Protein AF-A0A913XMJ5-F1 (afdb_monomer)

Structure (mmCIF, N/CA/C/O backbone):
data_AF-A0A913XMJ5-F1
#
_entry.id   AF-A0A913XMJ5-F1
#
loop_
_atom_site.group_PDB
_atom_site.id
_atom_site.type_symbol
_atom_site.label_atom_id
_atom_site.label_alt_id
_atom_site.label_comp_id
_atom_site.label_asym_id
_atom_site.label_entity_id
_atom_site.label_seq_id
_atom_site.pdbx_PDB_ins_code
_atom_site.Cartn_x
_atom_site.Cartn_y
_atom_site.Cartn_z
_atom_site.occupancy
_atom_site.B_iso_or_equiv
_atom_site.auth_seq_id
_atom_site.auth_comp_id
_atom_site.auth_asym_id
_atom_site.auth_atom_id
_atom_site.pdbx_PDB_model_num
ATOM 1 N N . MET A 1 1 ? 31.091 9.159 -65.734 1.00 47.16 1 MET A N 1
ATOM 2 C CA . MET A 1 1 ? 29.835 9.244 -64.963 1.00 47.16 1 MET A CA 1
ATOM 3 C C . MET A 1 1 ? 30.206 9.828 -63.617 1.00 47.16 1 MET A C 1
ATOM 5 O O . MET A 1 1 ? 31.016 9.229 -62.928 1.00 47.16 1 MET A O 1
ATOM 9 N N . THR A 1 2 ? 29.765 11.046 -63.320 1.00 61.16 2 THR A N 1
ATOM 10 C CA . THR A 1 2 ? 30.024 11.698 -62.032 1.00 61.16 2 THR A CA 1
ATOM 11 C C . THR A 1 2 ? 29.344 10.897 -60.927 1.00 61.16 2 THR A C 1
ATOM 13 O O . THR A 1 2 ? 28.163 10.569 -61.035 1.00 61.16 2 THR A O 1
ATOM 16 N N . GLU A 1 3 ? 30.101 10.531 -59.896 1.00 76.00 3 GLU A N 1
ATOM 17 C CA . GLU A 1 3 ? 29.573 9.824 -58.731 1.00 76.00 3 GLU A CA 1
ATOM 18 C C . GLU A 1 3 ? 28.481 10.679 -58.073 1.00 76.00 3 GLU A C 1
ATOM 20 O O . GLU A 1 3 ? 28.683 11.868 -57.807 1.00 76.00 3 GLU A O 1
ATOM 25 N N . ARG A 1 4 ? 27.299 10.098 -57.844 1.00 76.31 4 ARG A N 1
ATOM 26 C CA . ARG A 1 4 ? 26.232 10.793 -57.119 1.00 76.31 4 ARG A CA 1
ATOM 27 C C . ARG A 1 4 ? 26.639 10.915 -55.658 1.00 76.31 4 ARG A C 1
ATOM 29 O O . ARG A 1 4 ? 27.096 9.947 -55.055 1.00 76.31 4 ARG A O 1
ATOM 36 N N . LYS A 1 5 ? 26.434 12.097 -55.075 1.00 82.56 5 LYS A N 1
ATOM 37 C CA . LYS A 1 5 ? 26.647 12.283 -53.638 1.00 82.56 5 LYS A CA 1
ATOM 38 C C . LYS A 1 5 ? 25.681 11.372 -52.865 1.00 82.56 5 LYS A C 1
ATOM 40 O O . LYS A 1 5 ? 24.498 11.326 -53.221 1.00 82.56 5 LYS A O 1
ATOM 45 N N . PRO A 1 6 ? 26.146 10.662 -51.824 1.00 85.25 6 PRO A N 1
ATOM 46 C CA . PRO A 1 6 ? 25.273 9.832 -51.008 1.00 85.25 6 PRO A CA 1
ATOM 47 C C . PRO A 1 6 ? 24.235 10.703 -50.299 1.00 85.25 6 PRO A C 1
ATOM 49 O O . PRO A 1 6 ? 24.530 11.827 -49.885 1.00 85.25 6 PRO A O 1
ATOM 52 N N . TRP A 1 7 ? 23.020 10.176 -50.173 1.00 85.38 7 TRP A N 1
ATOM 53 C CA . TRP A 1 7 ? 21.938 10.827 -49.442 1.00 85.38 7 TRP A CA 1
ATOM 54 C C . TRP A 1 7 ? 22.339 11.100 -47.986 1.00 85.38 7 TRP A C 1
ATOM 56 O O . TRP A 1 7 ? 22.978 10.266 -47.337 1.00 85.38 7 TRP A O 1
ATOM 66 N N . ARG A 1 8 ? 21.944 12.262 -47.458 1.00 81.25 8 ARG A N 1
ATOM 67 C CA . ARG A 1 8 ? 22.182 12.673 -46.070 1.00 81.25 8 ARG A CA 1
ATOM 68 C C . ARG A 1 8 ? 20.877 13.043 -45.380 1.00 81.25 8 ARG A C 1
ATOM 70 O O . ARG A 1 8 ? 19.998 13.677 -45.954 1.00 81.25 8 ARG A O 1
ATOM 77 N N . LYS A 1 9 ? 20.787 12.717 -44.094 1.00 74.69 9 LYS A N 1
ATOM 78 C CA . LYS A 1 9 ? 19.625 13.017 -43.257 1.00 74.69 9 LYS A CA 1
ATOM 79 C C . LYS A 1 9 ? 19.649 14.472 -42.760 1.00 74.69 9 LYS A C 1
ATOM 81 O O . LYS A 1 9 ? 19.902 14.725 -41.586 1.00 74.69 9 LYS A O 1
ATOM 86 N N . VAL A 1 10 ? 19.426 15.427 -43.660 1.00 80.69 10 VAL A N 1
ATOM 87 C CA . VAL A 1 10 ? 19.364 16.868 -43.359 1.00 80.69 10 VAL A CA 1
ATOM 88 C C . VAL A 1 10 ? 18.047 17.415 -43.901 1.00 80.69 10 VAL A C 1
ATOM 90 O O . VAL A 1 10 ? 17.815 17.357 -45.101 1.00 80.69 10 VAL A O 1
ATOM 93 N N . LEU A 1 11 ? 17.181 17.927 -43.019 1.00 76.25 11 LEU A N 1
ATOM 94 C CA . LEU A 1 11 ? 15.816 18.348 -43.377 1.00 76.25 11 LEU A CA 1
ATOM 95 C C . LEU A 1 11 ? 15.781 19.579 -44.302 1.00 76.25 11 LEU A C 1
ATOM 97 O O . LEU A 1 11 ? 14.866 19.720 -45.102 1.00 76.25 11 LEU A O 1
ATOM 101 N N . TYR A 1 12 ? 16.768 20.469 -44.182 1.00 80.06 12 TYR A N 1
ATOM 102 C CA . TYR A 1 12 ? 16.771 21.777 -44.849 1.00 80.06 12 TYR A CA 1
ATOM 103 C C . TYR A 1 12 ? 17.656 21.840 -46.103 1.00 80.06 12 TYR A C 1
ATOM 105 O O . TYR A 1 12 ? 17.719 22.879 -46.755 1.00 80.06 12 TYR A O 1
ATOM 113 N N . GLU A 1 13 ? 18.377 20.764 -46.430 1.00 84.06 13 GLU A N 1
ATOM 114 C CA . GLU A 1 13 ? 19.262 20.720 -47.596 1.00 84.06 13 GLU A CA 1
ATOM 115 C C . GLU A 1 13 ? 18.541 20.035 -48.760 1.00 84.06 13 GLU A C 1
ATOM 117 O O . GLU A 1 13 ? 18.144 18.874 -48.653 1.00 84.06 13 GLU A O 1
ATOM 122 N N . VAL A 1 14 ? 18.392 20.745 -49.879 1.00 82.44 14 VAL A N 1
ATOM 123 C CA . VAL A 1 14 ? 17.835 20.177 -51.113 1.00 82.44 14 VAL A CA 1
ATOM 124 C C . VAL A 1 14 ? 18.845 19.199 -51.710 1.00 82.44 14 VAL A C 1
ATOM 126 O O . VAL A 1 14 ? 20.006 19.548 -51.930 1.00 82.44 14 VAL A O 1
ATOM 129 N N . GLN A 1 15 ? 18.405 17.972 -51.976 1.00 85.88 15 GLN A N 1
ATOM 130 C CA . GLN A 1 15 ? 19.237 16.882 -52.482 1.00 85.88 15 GLN A CA 1
ATOM 131 C C . GLN A 1 15 ? 18.604 16.268 -53.736 1.00 85.88 15 GLN A C 1
ATOM 133 O O . GLN A 1 15 ? 17.392 16.318 -53.907 1.00 85.88 15 GLN A O 1
ATOM 138 N N . ASP A 1 16 ? 19.424 15.671 -54.605 1.00 89.44 16 ASP A N 1
ATOM 139 C CA . ASP A 1 16 ? 19.000 15.044 -55.873 1.00 89.44 16 ASP A CA 1
ATOM 140 C C . ASP A 1 16 ? 18.382 13.646 -55.654 1.00 89.44 16 ASP A C 1
ATOM 142 O O . ASP A 1 16 ? 18.810 12.640 -56.222 1.00 89.44 16 ASP A O 1
ATOM 146 N N . TYR A 1 17 ? 17.416 13.570 -54.739 1.00 86.62 17 TYR A N 1
ATOM 147 C CA . TYR A 1 17 ? 16.656 12.373 -54.393 1.00 86.62 17 TYR A CA 1
ATOM 148 C C . TYR A 1 17 ? 15.169 12.748 -54.334 1.00 86.62 17 TYR A C 1
ATOM 150 O O . TYR A 1 17 ? 14.853 13.859 -53.914 1.00 86.62 17 TYR A O 1
ATOM 158 N N . PRO A 1 18 ? 14.250 11.861 -54.753 1.00 87.50 18 PRO A N 1
ATOM 159 C CA . PRO A 1 18 ? 12.822 12.151 -54.674 1.00 87.50 18 PRO A CA 1
ATOM 160 C C . PRO A 1 18 ? 12.371 12.301 -53.212 1.00 87.50 18 PRO A C 1
ATOM 162 O O . PRO A 1 18 ? 12.941 11.669 -52.324 1.00 87.50 18 PRO A O 1
ATOM 165 N N . ASP A 1 19 ? 11.320 13.085 -52.964 1.00 82.25 19 ASP A N 1
ATOM 166 C CA . ASP A 1 19 ? 10.832 13.400 -51.606 1.00 82.25 19 ASP A CA 1
ATOM 167 C C . ASP A 1 19 ? 10.458 12.163 -50.771 1.00 82.25 19 ASP A C 1
ATOM 169 O O . ASP A 1 19 ? 10.514 12.186 -49.544 1.00 82.25 19 ASP A O 1
ATOM 173 N N . ASN A 1 20 ? 10.090 11.061 -51.428 1.00 82.56 20 ASN A N 1
ATOM 174 C CA . ASN A 1 20 ? 9.756 9.784 -50.793 1.00 82.56 20 ASN A CA 1
ATOM 175 C C . ASN A 1 20 ? 10.947 8.816 -50.677 1.00 82.56 20 ASN A C 1
ATOM 177 O O . ASN A 1 20 ? 10.757 7.644 -50.343 1.00 82.56 20 ASN A O 1
ATOM 181 N N . TYR A 1 21 ? 12.165 9.264 -50.980 1.00 84.19 21 TYR A N 1
ATOM 182 C CA . TYR A 1 21 ? 13.356 8.437 -50.864 1.00 84.19 21 TYR A CA 1
ATOM 183 C C . TYR A 1 21 ? 13.682 8.141 -49.396 1.00 84.19 21 TYR A C 1
ATOM 185 O O . TYR A 1 21 ? 13.843 9.045 -48.576 1.00 84.19 21 TYR A O 1
ATOM 193 N N . VAL A 1 22 ? 13.844 6.855 -49.083 1.00 78.12 22 VAL A N 1
ATOM 194 C CA . VAL A 1 22 ? 14.299 6.366 -47.779 1.00 78.12 22 VAL A CA 1
ATOM 195 C C . VAL A 1 22 ? 15.603 5.608 -47.984 1.00 78.12 22 VAL A C 1
ATOM 197 O O . VAL A 1 22 ? 15.737 4.803 -48.906 1.00 78.12 22 VAL A O 1
ATOM 200 N N . ASP A 1 23 ? 16.581 5.876 -47.125 1.00 82.88 23 ASP A N 1
ATOM 201 C CA . ASP A 1 23 ? 17.880 5.222 -47.193 1.00 82.88 23 ASP A CA 1
ATOM 202 C C . ASP A 1 23 ? 17.783 3.722 -46.832 1.00 82.88 23 ASP A C 1
ATOM 204 O O . ASP A 1 23 ? 16.989 3.322 -45.986 1.00 82.88 23 ASP A O 1
ATOM 208 N N . HIS A 1 24 ? 18.601 2.869 -47.448 1.00 82.44 24 HIS A N 1
ATOM 209 C CA . HIS A 1 24 ? 18.566 1.414 -47.226 1.00 82.44 24 HIS A CA 1
ATOM 210 C C . HIS A 1 24 ? 19.015 0.998 -45.811 1.00 82.44 24 HIS A C 1
ATOM 212 O O . HIS A 1 24 ? 18.572 -0.036 -45.319 1.00 82.44 24 HIS A O 1
ATOM 218 N N . SER A 1 25 ? 19.813 1.823 -45.120 1.00 80.44 25 SER A N 1
ATOM 219 C CA . SER A 1 25 ? 20.181 1.620 -43.707 1.00 80.44 25 SER A CA 1
ATOM 220 C C . SER A 1 25 ? 19.094 2.091 -42.725 1.00 80.44 25 SER A C 1
ATOM 222 O O . SER A 1 25 ? 19.278 2.038 -41.509 1.00 80.44 25 SER A O 1
ATOM 224 N N . PHE A 1 26 ? 17.940 2.566 -43.212 1.00 82.00 26 PHE A N 1
ATOM 225 C CA . PHE A 1 26 ? 16.837 3.046 -42.376 1.00 82.00 26 PHE A CA 1
ATOM 226 C C . PHE A 1 26 ? 16.320 1.967 -41.421 1.00 82.00 26 PHE A C 1
ATOM 228 O O . PHE A 1 26 ? 16.222 2.207 -40.217 1.00 82.00 26 PHE A O 1
ATOM 235 N N . LEU A 1 27 ? 16.022 0.774 -41.947 1.00 83.19 27 LEU A N 1
ATOM 236 C CA . LEU A 1 27 ? 15.509 -0.337 -41.142 1.00 83.19 27 LEU A CA 1
ATOM 237 C C . LEU A 1 27 ? 16.562 -0.858 -40.157 1.00 83.19 27 LEU A C 1
ATOM 239 O O . LEU A 1 27 ? 16.212 -1.274 -39.057 1.00 83.19 27 LEU A O 1
ATOM 243 N N . GLU A 1 28 ? 17.846 -0.763 -40.510 1.00 80.81 28 GLU A N 1
ATOM 244 C CA . GLU A 1 28 ? 18.967 -1.138 -39.638 1.00 80.81 28 GLU A CA 1
ATOM 245 C C . GLU A 1 28 ? 19.084 -0.221 -38.410 1.00 80.81 28 GLU A C 1
ATOM 247 O O . GLU A 1 28 ? 19.598 -0.624 -37.366 1.00 80.81 28 GLU A O 1
ATOM 252 N N . LYS A 1 29 ? 18.579 1.015 -38.510 1.00 78.88 29 LYS A N 1
ATOM 253 C CA . LYS A 1 29 ? 18.554 1.986 -37.406 1.00 78.88 29 LYS A CA 1
ATOM 254 C C . LYS A 1 29 ? 17.357 1.800 -36.472 1.00 78.88 29 LYS A C 1
ATOM 256 O O . LYS A 1 29 ? 17.344 2.430 -35.414 1.00 78.88 29 LYS A O 1
ATOM 261 N N . LEU A 1 30 ? 16.376 0.960 -36.821 1.00 81.50 30 LEU A N 1
ATOM 262 C CA . LEU A 1 30 ? 15.236 0.677 -35.951 1.00 81.50 30 LEU A CA 1
ATOM 263 C C . LEU A 1 30 ? 15.681 -0.173 -34.761 1.00 81.50 30 LEU A C 1
ATOM 265 O O . LEU A 1 30 ? 16.133 -1.308 -34.910 1.00 81.50 30 LEU A O 1
ATOM 269 N N . LYS A 1 31 ? 15.517 0.362 -33.555 1.00 81.50 31 LYS A N 1
ATOM 270 C CA . LYS A 1 31 ? 15.862 -0.328 -32.310 1.00 81.50 31 LYS A CA 1
ATOM 271 C C . LYS A 1 31 ? 14.626 -0.463 -31.441 1.00 81.50 31 LYS A C 1
ATOM 273 O O . LYS A 1 31 ? 13.927 0.511 -31.191 1.00 81.50 31 LYS A O 1
ATOM 278 N N . LYS A 1 32 ? 14.362 -1.668 -30.940 1.00 78.69 32 LYS A N 1
ATOM 279 C CA . LYS A 1 32 ? 13.258 -1.901 -30.002 1.00 78.69 32 LYS A CA 1
ATOM 280 C C . LYS A 1 32 ? 13.734 -1.714 -28.567 1.00 78.69 32 LYS A C 1
ATOM 282 O O . LYS A 1 32 ? 14.823 -2.164 -28.222 1.00 78.69 32 LYS A O 1
ATOM 287 N N . ASN A 1 33 ? 12.900 -1.102 -27.732 1.00 75.75 33 ASN A N 1
ATOM 288 C CA . ASN A 1 33 ? 13.010 -1.148 -26.273 1.00 75.75 33 ASN A CA 1
ATOM 289 C C . ASN A 1 33 ? 14.316 -0.587 -25.667 1.00 75.75 33 ASN A C 1
ATOM 291 O O . ASN A 1 33 ? 14.651 -0.951 -24.540 1.00 75.75 33 ASN A O 1
ATOM 295 N N . LEU A 1 34 ? 15.006 0.336 -26.354 1.00 73.44 34 LEU A N 1
ATOM 296 C CA . LEU A 1 34 ? 16.279 0.959 -25.932 1.00 73.44 34 LEU A CA 1
ATOM 297 C C . LEU A 1 34 ? 16.282 1.482 -24.488 1.00 73.44 34 LEU A C 1
ATOM 299 O O . LEU A 1 34 ? 17.274 1.322 -23.783 1.00 73.44 34 LEU A O 1
ATOM 303 N N . TYR A 1 35 ? 15.182 2.104 -24.056 1.00 79.31 35 TYR A N 1
ATOM 304 C CA . TYR A 1 35 ? 15.065 2.767 -22.750 1.00 79.31 35 TYR A CA 1
ATOM 305 C C . TYR A 1 35 ? 14.033 2.096 -21.837 1.00 79.31 35 TYR A C 1
ATOM 307 O O . TYR A 1 35 ? 13.397 2.739 -20.998 1.00 79.31 35 TYR A O 1
ATOM 315 N N . THR A 1 36 ? 13.814 0.790 -22.008 1.00 75.81 36 THR A N 1
ATOM 316 C CA . THR A 1 36 ? 12.809 0.077 -21.216 1.00 75.81 36 THR A CA 1
ATOM 317 C C . THR A 1 36 ? 13.274 -0.082 -19.776 1.00 75.81 36 THR A C 1
ATOM 319 O O . THR A 1 36 ? 14.160 -0.874 -19.470 1.00 75.81 36 THR A O 1
ATOM 322 N N . ARG A 1 37 ? 12.650 0.676 -18.871 1.00 78.00 37 ARG A N 1
ATOM 323 C CA . ARG A 1 37 ? 12.826 0.501 -17.432 1.00 78.00 37 ARG A CA 1
ATOM 324 C C . ARG A 1 37 ? 12.094 -0.761 -16.977 1.00 78.00 37 ARG A C 1
ATOM 326 O O . ARG A 1 37 ? 10.867 -0.804 -17.026 1.00 78.00 37 ARG A O 1
ATOM 333 N N . THR A 1 38 ? 12.840 -1.752 -16.510 1.00 81.31 38 THR A N 1
ATOM 334 C CA . THR A 1 38 ? 12.297 -2.905 -15.786 1.00 81.31 38 THR A CA 1
ATOM 335 C C . THR A 1 38 ? 12.229 -2.580 -14.296 1.00 81.31 38 THR A C 1
ATOM 337 O O . THR A 1 38 ? 13.055 -1.821 -13.775 1.00 81.31 38 THR A O 1
ATOM 340 N N . TYR A 1 39 ? 11.217 -3.109 -13.610 1.00 84.50 39 TYR A N 1
ATOM 341 C CA . TYR A 1 39 ? 11.099 -2.961 -12.160 1.00 84.50 39 TYR A CA 1
ATOM 342 C C . TYR A 1 39 ? 11.115 -4.328 -11.500 1.00 84.50 39 TYR A C 1
ATOM 344 O O . TYR A 1 39 ? 10.363 -5.219 -11.888 1.00 84.50 39 TYR A O 1
ATOM 352 N N . ASP A 1 40 ? 11.929 -4.458 -10.458 1.00 88.75 40 ASP A N 1
ATOM 353 C CA . ASP A 1 40 ? 11.964 -5.663 -9.645 1.00 88.75 40 ASP A CA 1
ATOM 354 C C . ASP A 1 40 ? 10.674 -5.814 -8.842 1.00 88.75 40 ASP A C 1
ATOM 356 O O . ASP A 1 40 ? 10.186 -4.853 -8.237 1.00 88.75 40 ASP A O 1
ATOM 360 N N . PHE A 1 41 ? 10.172 -7.047 -8.759 1.00 88.31 41 PHE A N 1
ATOM 361 C CA . PHE A 1 41 ? 8.958 -7.378 -8.013 1.00 88.31 41 PHE A CA 1
ATOM 362 C C . PHE A 1 41 ? 8.965 -6.814 -6.590 1.00 88.31 41 PHE A C 1
ATOM 364 O O . PHE A 1 41 ? 7.997 -6.195 -6.164 1.00 88.31 41 PHE A O 1
ATOM 371 N N . ARG A 1 42 ? 10.079 -6.981 -5.865 1.00 87.50 42 ARG A N 1
ATOM 372 C CA . ARG A 1 42 ? 10.197 -6.529 -4.473 1.00 87.50 42 ARG A CA 1
ATOM 373 C C . ARG A 1 42 ? 10.006 -5.026 -4.341 1.00 87.50 42 ARG A C 1
ATOM 375 O O . ARG A 1 42 ? 9.293 -4.583 -3.450 1.00 87.50 42 ARG A O 1
ATOM 382 N N . ARG A 1 43 ? 10.592 -4.260 -5.262 1.00 88.31 43 ARG A N 1
ATOM 383 C CA . ARG A 1 43 ? 10.461 -2.807 -5.276 1.00 88.31 43 ARG A CA 1
ATOM 384 C C . ARG A 1 43 ? 9.013 -2.403 -5.496 1.00 88.31 43 ARG A C 1
ATOM 386 O O . ARG A 1 43 ? 8.474 -1.660 -4.693 1.00 88.31 43 ARG A O 1
ATOM 393 N N . VAL A 1 44 ? 8.364 -2.957 -6.516 1.00 90.50 44 VAL A N 1
ATOM 394 C CA . VAL A 1 44 ? 6.948 -2.673 -6.804 1.00 90.50 44 VAL A CA 1
ATOM 395 C C . VAL A 1 44 ? 6.046 -3.097 -5.640 1.00 90.50 44 VAL A C 1
ATOM 397 O O . VAL A 1 44 ? 5.108 -2.380 -5.302 1.00 90.50 44 VAL A O 1
ATOM 400 N N . ALA A 1 45 ? 6.349 -4.219 -4.983 1.00 89.94 45 ALA A N 1
ATOM 401 C CA . ALA A 1 45 ? 5.624 -4.672 -3.803 1.00 89.94 45 ALA A CA 1
ATOM 402 C C . ALA A 1 45 ? 5.768 -3.689 -2.627 1.00 89.94 45 ALA A C 1
ATOM 404 O O . ALA A 1 45 ? 4.762 -3.316 -2.028 1.00 89.94 45 ALA A O 1
ATOM 405 N N . TRP A 1 46 ? 6.975 -3.196 -2.334 1.00 89.69 46 TRP A N 1
ATOM 406 C CA . TRP A 1 46 ? 7.179 -2.177 -1.296 1.00 89.69 46 TRP A CA 1
ATOM 407 C C . TRP A 1 46 ? 6.448 -0.867 -1.602 1.00 89.69 46 TRP A C 1
ATOM 409 O O . TRP A 1 46 ? 5.811 -0.310 -0.711 1.00 89.69 46 TRP A O 1
ATOM 419 N N . GLU A 1 47 ? 6.453 -0.416 -2.856 1.00 88.81 47 GLU A N 1
ATOM 420 C CA . GLU A 1 47 ? 5.701 0.779 -3.268 1.00 88.81 47 GLU A CA 1
ATOM 421 C C . GLU A 1 47 ? 4.178 0.557 -3.152 1.00 88.81 47 GLU A C 1
ATOM 423 O O . GLU A 1 47 ? 3.437 1.437 -2.713 1.00 88.81 47 GLU A O 1
ATOM 428 N N . SER A 1 48 ? 3.685 -0.650 -3.456 1.00 92.00 48 SER A N 1
ATOM 429 C CA . SER A 1 48 ? 2.259 -0.989 -3.317 1.00 92.00 48 SER A CA 1
ATOM 430 C C . SER A 1 48 ? 1.767 -0.967 -1.862 1.00 92.00 48 SER A C 1
ATOM 432 O O . SER A 1 48 ? 0.591 -0.687 -1.609 1.00 92.00 48 SER A O 1
ATOM 434 N N . CYS A 1 49 ? 2.662 -1.173 -0.885 1.00 91.75 49 CYS A N 1
ATOM 435 C CA . CYS A 1 49 ? 2.334 -1.019 0.531 1.00 91.75 49 CYS A CA 1
ATOM 436 C C . CYS A 1 49 ? 1.869 0.407 0.856 1.00 91.75 49 CYS A C 1
ATOM 438 O O . CYS A 1 49 ? 0.949 0.569 1.653 1.00 91.75 49 CYS A O 1
ATOM 440 N N . MET A 1 50 ? 2.425 1.437 0.208 1.00 91.38 50 MET A N 1
ATOM 441 C CA . MET A 1 50 ? 1.996 2.824 0.426 1.00 91.38 50 MET A CA 1
ATOM 442 C C . MET A 1 50 ? 0.531 3.037 0.026 1.00 91.38 50 MET A C 1
ATOM 444 O O . MET A 1 50 ? -0.214 3.708 0.736 1.00 91.38 50 MET A O 1
ATOM 448 N N . VAL A 1 51 ? 0.086 2.410 -1.067 1.00 92.81 51 VAL A N 1
ATOM 449 C CA . VAL A 1 51 ? -1.325 2.436 -1.491 1.00 92.81 51 VAL A CA 1
ATOM 450 C C . VAL A 1 51 ? -2.204 1.721 -0.464 1.00 92.81 51 VAL A C 1
ATOM 452 O O . VAL A 1 51 ? -3.251 2.230 -0.063 1.00 92.81 51 VAL A O 1
ATOM 455 N N . SER A 1 52 ? -1.746 0.568 0.025 1.00 94.50 52 SER A N 1
ATOM 456 C CA . SER A 1 52 ? -2.442 -0.212 1.051 1.00 94.50 52 SER A CA 1
ATOM 457 C C . SER A 1 52 ? -2.621 0.555 2.370 1.00 94.50 52 SER A C 1
ATOM 459 O O . SER A 1 52 ? -3.659 0.434 3.024 1.00 94.50 52 SER A O 1
ATOM 461 N N . GLN A 1 53 ? -1.644 1.388 2.745 1.00 95.12 53 GLN A N 1
ATOM 462 C CA . GLN A 1 53 ? -1.736 2.271 3.913 1.00 95.12 53 GLN A CA 1
ATOM 463 C C . GLN A 1 53 ? -2.858 3.300 3.755 1.00 95.12 53 GLN A C 1
ATOM 465 O O . GLN A 1 53 ? -3.617 3.507 4.695 1.00 95.12 53 GLN A O 1
ATOM 470 N N . GLN A 1 54 ? -3.022 3.897 2.569 1.00 95.25 54 GLN A N 1
ATOM 471 C CA . GLN A 1 54 ? -4.107 4.856 2.322 1.00 95.25 54 GLN A CA 1
ATOM 472 C C . GLN A 1 54 ? -5.485 4.195 2.425 1.00 95.25 54 GLN A C 1
ATOM 474 O O . GLN A 1 54 ? -6.386 4.744 3.059 1.00 95.25 54 GLN A O 1
ATOM 479 N N . ILE A 1 55 ? -5.635 2.983 1.879 1.00 95.38 55 ILE A N 1
ATOM 480 C CA . ILE A 1 55 ? -6.863 2.186 2.028 1.00 95.38 55 ILE A CA 1
ATOM 481 C C . ILE A 1 55 ? -7.144 1.927 3.515 1.00 95.38 55 ILE A C 1
ATOM 483 O O . ILE A 1 55 ? -8.262 2.142 3.981 1.00 95.38 55 ILE A O 1
ATOM 487 N N . SER A 1 56 ? -6.118 1.540 4.280 1.00 96.50 56 SER A N 1
ATOM 488 C CA . SER A 1 56 ? -6.231 1.354 5.729 1.00 96.50 56 SER A CA 1
ATOM 489 C C . SER A 1 56 ? -6.650 2.632 6.458 1.00 96.50 56 SER A C 1
ATOM 491 O O . SER A 1 56 ? -7.521 2.562 7.317 1.00 96.50 56 SER A O 1
ATOM 493 N N . CYS A 1 57 ? -6.101 3.799 6.108 1.00 95.62 57 CYS A N 1
ATOM 494 C CA . CYS A 1 57 ? -6.481 5.080 6.711 1.00 95.62 57 CYS A CA 1
ATOM 495 C C . CYS A 1 57 ? -7.965 5.409 6.489 1.00 95.62 57 CYS A C 1
ATOM 497 O O . CYS A 1 57 ? -8.650 5.824 7.425 1.00 95.62 57 CYS A O 1
ATOM 499 N N . VAL A 1 58 ? -8.483 5.181 5.277 1.00 96.38 58 VAL A N 1
ATOM 500 C CA . VAL A 1 58 ? -9.905 5.397 4.963 1.00 96.38 58 VAL A CA 1
ATOM 501 C C . VAL A 1 58 ? -10.788 4.433 5.759 1.00 96.38 58 VAL A C 1
ATOM 503 O O . VAL A 1 58 ? -11.758 4.853 6.388 1.00 96.38 58 VAL A O 1
ATOM 506 N N . CYS A 1 59 ? -10.437 3.147 5.794 1.00 95.75 59 CYS A N 1
ATOM 507 C CA . CYS A 1 59 ? -11.185 2.152 6.561 1.00 95.75 59 CYS A CA 1
ATOM 508 C C . CYS A 1 59 ? -11.130 2.412 8.072 1.00 95.75 59 CYS A C 1
ATOM 510 O O . CYS A 1 59 ? -12.138 2.243 8.756 1.00 95.75 59 CYS A O 1
ATOM 512 N N . LEU A 1 60 ? -9.986 2.869 8.588 1.00 95.56 60 LEU A N 1
ATOM 513 C CA . LEU A 1 60 ? -9.818 3.259 9.984 1.00 95.56 60 LEU A CA 1
ATOM 514 C C . LEU A 1 60 ? -10.743 4.423 10.344 1.00 95.56 60 LEU A C 1
ATOM 516 O O . LEU A 1 60 ? -11.424 4.363 11.365 1.00 95.56 60 LEU A O 1
ATOM 520 N N . PHE A 1 61 ? -10.804 5.453 9.497 1.00 95.38 61 PHE A N 1
ATOM 521 C CA . PHE A 1 61 ? -11.709 6.585 9.686 1.00 95.38 61 PHE A CA 1
ATOM 522 C C . PHE A 1 61 ? -13.172 6.130 9.776 1.00 95.38 61 PHE A C 1
ATOM 524 O O . PHE A 1 61 ? -13.876 6.501 10.715 1.00 95.38 61 PHE A O 1
ATOM 531 N N . VAL A 1 62 ? -13.611 5.273 8.847 1.00 95.25 62 VAL A N 1
ATOM 532 C CA . VAL A 1 62 ? -14.978 4.729 8.844 1.00 95.25 62 VAL A CA 1
ATOM 533 C C . VAL A 1 62 ? -15.246 3.893 10.099 1.00 95.25 62 VAL A C 1
ATOM 535 O O . VAL A 1 62 ? -16.284 4.068 10.735 1.00 95.25 62 VAL A O 1
ATOM 538 N N . ALA A 1 63 ? -14.315 3.022 10.497 1.00 95.19 63 ALA A N 1
ATOM 539 C CA . ALA A 1 63 ? -14.465 2.206 11.699 1.00 95.19 63 ALA A CA 1
ATOM 540 C C . ALA A 1 63 ? -14.602 3.081 12.955 1.00 95.19 63 ALA A C 1
ATOM 542 O O . ALA A 1 63 ? -15.543 2.906 13.728 1.00 95.19 63 ALA A O 1
ATOM 543 N N . ILE A 1 64 ? -13.717 4.069 13.129 1.00 94.69 64 ILE A N 1
ATOM 544 C CA . ILE A 1 64 ? -13.770 5.018 14.252 1.00 94.69 64 ILE A CA 1
ATOM 545 C C . ILE A 1 64 ? -15.103 5.774 14.268 1.00 94.69 64 ILE A C 1
ATOM 547 O O . ILE A 1 64 ? -15.706 5.915 15.332 1.00 94.69 64 ILE A O 1
ATOM 551 N N . PHE A 1 65 ? -15.588 6.222 13.107 1.00 94.75 65 PHE A N 1
ATOM 552 C CA . PHE A 1 65 ? -16.880 6.896 12.997 1.00 94.75 65 PHE A CA 1
ATOM 553 C C . PHE A 1 65 ? -18.032 6.008 13.487 1.00 94.75 65 PHE A C 1
ATOM 555 O O . PHE A 1 65 ? -18.837 6.454 14.301 1.00 94.75 65 PHE A O 1
ATOM 562 N N . VAL A 1 66 ? -18.075 4.738 13.072 1.00 95.31 66 VAL A N 1
ATOM 563 C CA . VAL A 1 66 ? -19.098 3.777 13.522 1.00 95.31 66 VAL A CA 1
ATOM 564 C C . VAL A 1 66 ? -19.024 3.544 15.035 1.00 95.31 66 VAL A C 1
ATOM 566 O O . VAL A 1 66 ? -20.050 3.503 15.712 1.00 95.31 66 VAL A O 1
ATOM 569 N N . TYR A 1 67 ? -17.825 3.430 15.608 1.00 95.25 67 TYR A N 1
ATOM 570 C CA . TYR A 1 67 ? -17.668 3.300 17.061 1.00 95.25 67 TYR A CA 1
ATOM 571 C C . TYR A 1 67 ? -18.108 4.546 17.837 1.00 95.25 67 TYR A C 1
ATOM 573 O O . TYR A 1 67 ? -18.625 4.429 18.953 1.00 95.25 67 TYR A O 1
ATOM 581 N N . MET A 1 68 ? -17.905 5.730 17.263 1.00 94.69 68 MET A N 1
ATOM 582 C CA . MET A 1 68 ? -18.373 6.992 17.830 1.00 94.69 68 MET A CA 1
ATOM 583 C C . MET A 1 68 ? -19.903 7.116 17.743 1.00 94.69 68 MET A C 1
ATOM 585 O O . MET A 1 68 ? -20.538 7.588 18.690 1.00 94.69 68 MET A O 1
ATOM 589 N N . ASP A 1 69 ? -20.506 6.657 16.643 1.00 95.00 69 ASP A N 1
ATOM 590 C CA . ASP A 1 69 ? -21.961 6.615 16.470 1.00 95.00 69 ASP A CA 1
ATOM 591 C C . ASP A 1 69 ? -22.616 5.685 17.505 1.00 95.00 69 ASP A C 1
ATOM 593 O O . ASP A 1 69 ? -23.497 6.110 18.257 1.00 95.00 69 ASP A O 1
ATOM 597 N N . ASN A 1 70 ? -22.046 4.487 17.681 1.00 93.88 70 ASN A N 1
ATOM 598 C CA . ASN A 1 70 ? -22.445 3.495 18.688 1.00 93.88 70 ASN A CA 1
ATOM 599 C C . ASN A 1 70 ? -22.144 3.898 20.147 1.00 93.88 70 ASN A C 1
ATOM 601 O O . ASN A 1 70 ? -22.348 3.096 21.058 1.00 93.88 70 ASN A O 1
ATOM 605 N N . LYS A 1 71 ? -21.634 5.113 20.397 1.00 92.56 71 LYS A N 1
ATOM 606 C CA . LYS A 1 71 ? -21.281 5.645 21.731 1.00 92.56 71 LYS A CA 1
ATOM 607 C C . LYS A 1 71 ? -20.239 4.826 22.502 1.00 92.56 71 LYS A C 1
ATOM 609 O O . LYS A 1 71 ? -20.076 5.025 23.703 1.00 92.56 71 LYS A O 1
ATOM 614 N N . VAL A 1 72 ? -19.500 3.951 21.819 1.00 92.06 72 VAL A N 1
ATOM 615 C CA . VAL A 1 72 ? -18.395 3.179 22.409 1.00 92.06 72 VAL A CA 1
ATOM 616 C C . VAL A 1 72 ? -17.162 4.067 22.587 1.00 92.06 72 VAL A C 1
ATOM 618 O O . VAL A 1 72 ? -16.461 3.962 23.590 1.00 92.06 72 VAL A O 1
ATOM 621 N N . LEU A 1 73 ? -16.911 4.967 21.631 1.00 92.19 73 LEU A N 1
ATOM 622 C CA . LEU A 1 73 ? -15.806 5.926 21.679 1.00 92.19 73 LEU A CA 1
ATOM 623 C C . LEU A 1 73 ? -16.324 7.348 21.895 1.00 92.19 73 LEU A C 1
ATOM 625 O O . LEU A 1 73 ? -17.133 7.856 21.117 1.00 92.19 73 LEU A O 1
ATOM 629 N N . LEU A 1 74 ? -15.812 8.020 22.931 1.00 93.06 74 LEU A N 1
ATOM 630 C CA . LEU A 1 74 ? -16.085 9.439 23.151 1.00 93.06 74 LEU A CA 1
ATOM 631 C C . LEU A 1 74 ? -15.204 10.313 22.239 1.00 93.06 74 LEU A C 1
ATOM 633 O O . LEU A 1 74 ? -13.989 10.093 22.187 1.00 93.06 74 LEU A O 1
ATOM 637 N N . PRO A 1 75 ? -15.745 11.381 21.625 1.00 93.19 75 PRO A N 1
ATOM 638 C CA . PRO A 1 75 ? -14.965 12.291 20.780 1.00 93.19 75 PRO A CA 1
ATOM 639 C C . PRO A 1 75 ? -13.757 12.918 21.491 1.00 93.19 75 PRO A C 1
ATOM 641 O O . PRO A 1 75 ? -12.690 13.066 20.902 1.00 93.19 75 PRO A O 1
ATOM 644 N N . SER A 1 76 ? -13.893 13.236 22.782 1.00 92.81 76 SER A N 1
ATOM 645 C CA . SER A 1 76 ? -12.807 13.798 23.593 1.00 92.81 76 SER A CA 1
ATOM 646 C C . SER A 1 76 ? -11.628 12.836 23.747 1.00 92.81 76 SER A C 1
ATOM 648 O O . SER A 1 76 ? -10.477 13.265 23.722 1.00 92.81 76 SER A O 1
ATOM 650 N N . THR A 1 77 ? -11.892 11.531 23.859 1.00 92.25 77 THR A N 1
ATOM 651 C CA . THR A 1 77 ? -10.835 10.514 23.967 1.00 92.25 77 THR A CA 1
ATOM 652 C C . THR A 1 77 ? -10.033 10.399 22.672 1.00 92.25 77 THR A C 1
ATOM 654 O O . THR A 1 77 ? -8.806 10.341 22.721 1.00 92.25 77 THR A O 1
ATOM 657 N N . LEU A 1 78 ? -10.704 10.465 21.516 1.00 93.00 78 LEU A N 1
ATOM 658 C CA . LEU A 1 78 ? -10.062 10.437 20.200 1.00 93.00 78 LEU A CA 1
ATOM 659 C C . LEU A 1 78 ? -9.155 11.647 19.988 1.00 93.00 78 LEU A C 1
ATOM 661 O O . LEU A 1 78 ? -8.008 11.484 19.574 1.00 93.00 78 LEU A O 1
ATOM 665 N N . ILE A 1 79 ? -9.645 12.845 20.319 1.00 94.50 79 ILE A N 1
ATOM 666 C CA . ILE A 1 79 ? -8.857 14.076 20.209 1.00 94.50 79 ILE A CA 1
ATOM 667 C C . ILE A 1 79 ? -7.607 13.960 21.083 1.00 94.50 79 ILE A C 1
ATOM 669 O O . ILE A 1 79 ? -6.504 14.106 20.565 1.00 94.50 79 ILE A O 1
ATOM 673 N N . THR A 1 80 ? -7.751 13.587 22.357 1.00 94.81 80 THR A N 1
ATOM 674 C CA . THR A 1 80 ? -6.613 13.440 23.277 1.00 94.81 80 THR A CA 1
ATOM 675 C C . THR A 1 80 ? -5.581 12.430 22.771 1.00 94.81 80 THR A C 1
ATOM 677 O O . THR A 1 80 ? -4.393 12.750 22.725 1.00 94.81 80 THR A O 1
ATOM 680 N N . ILE A 1 81 ? -6.010 11.239 22.335 1.00 94.44 81 ILE A N 1
ATOM 681 C CA . ILE A 1 81 ? -5.100 10.216 21.793 1.00 94.44 81 ILE A CA 1
ATOM 682 C C . ILE A 1 81 ? -4.388 10.738 20.539 1.00 94.44 81 ILE A C 1
ATOM 684 O O . ILE A 1 81 ? -3.170 10.601 20.428 1.00 94.44 81 ILE A O 1
ATOM 688 N N . SER A 1 82 ? -5.117 11.376 19.618 1.00 93.31 82 SER A N 1
ATOM 689 C CA . SER A 1 82 ? -4.543 11.913 18.378 1.00 93.31 82 SER A CA 1
ATOM 690 C C . SER A 1 82 ? -3.535 13.037 18.635 1.00 93.31 82 SER A C 1
ATOM 692 O O . SER A 1 82 ? -2.471 13.062 18.015 1.00 93.31 82 SER A O 1
ATOM 694 N N . SER A 1 83 ? -3.812 13.930 19.592 1.00 95.62 83 SER A N 1
ATOM 695 C CA . SER A 1 83 ? -2.903 15.010 19.975 1.00 95.62 83 SER A CA 1
ATOM 696 C C . SER A 1 83 ? -1.631 14.464 20.619 1.00 95.62 83 SER A C 1
ATOM 698 O O . SER A 1 83 ? -0.538 14.855 20.216 1.00 95.62 83 SER A O 1
ATOM 700 N N . ILE A 1 84 ? -1.750 13.515 21.556 1.00 96.50 84 ILE A N 1
ATOM 701 C CA . ILE A 1 84 ? -0.590 12.867 22.188 1.00 96.50 84 ILE A CA 1
ATOM 702 C C . ILE A 1 84 ? 0.266 12.159 21.135 1.00 96.50 84 ILE A C 1
ATOM 704 O O . ILE A 1 84 ? 1.480 12.354 21.102 1.00 96.50 84 ILE A O 1
ATOM 708 N N . LEU A 1 85 ? -0.353 11.375 20.247 1.00 94.31 85 LEU A N 1
ATOM 709 C CA . LEU A 1 85 ? 0.364 10.651 19.199 1.00 94.31 85 LEU A CA 1
ATOM 710 C C . LEU A 1 85 ? 1.086 11.601 18.234 1.00 94.31 85 LEU A C 1
ATOM 712 O O . LEU A 1 85 ? 2.221 11.330 17.854 1.00 94.31 85 LEU A O 1
ATOM 716 N N . THR A 1 86 ? 0.463 12.728 17.882 1.00 94.50 86 T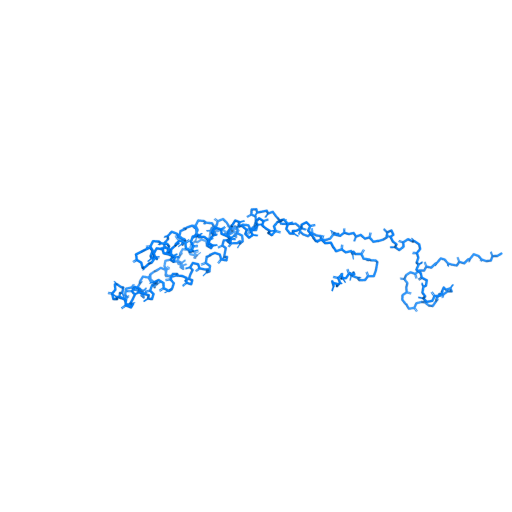HR A N 1
ATOM 717 C CA . THR A 1 86 ? 1.070 13.749 17.013 1.00 94.50 86 THR A CA 1
ATOM 718 C C . THR A 1 86 ? 2.295 14.383 17.672 1.00 94.50 86 THR A C 1
ATOM 720 O O . THR A 1 86 ? 3.335 14.514 17.030 1.00 94.50 86 THR A O 1
ATOM 723 N N . ILE A 1 87 ? 2.209 14.722 18.963 1.00 96.06 87 ILE A N 1
ATOM 724 C CA . ILE A 1 87 ? 3.335 15.293 19.717 1.00 96.06 87 ILE A CA 1
ATOM 725 C C . ILE A 1 87 ? 4.481 14.279 19.819 1.00 96.06 87 ILE A C 1
ATOM 727 O O . ILE A 1 87 ? 5.625 14.616 19.523 1.00 96.06 87 ILE A O 1
ATOM 731 N N . LEU A 1 88 ? 4.184 13.027 20.185 1.00 95.31 88 LEU A N 1
ATOM 732 C CA . LEU A 1 88 ? 5.189 11.961 20.259 1.00 95.31 88 LEU A CA 1
ATOM 733 C C . LEU A 1 88 ? 5.844 11.700 18.897 1.00 95.31 88 LEU A C 1
ATOM 735 O O . LEU A 1 88 ? 7.062 11.552 18.825 1.00 95.31 88 LEU A O 1
ATOM 739 N N . GLY A 1 89 ? 5.051 11.680 17.823 1.00 90.94 89 GLY A N 1
ATOM 740 C CA . GLY A 1 89 ? 5.541 11.518 16.457 1.00 90.94 8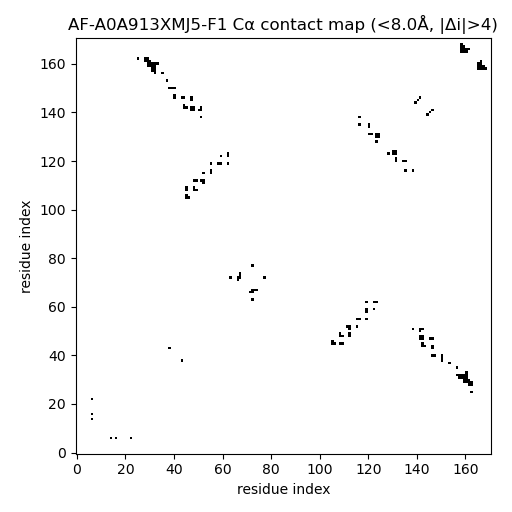9 GLY A CA 1
ATOM 741 C C . GLY A 1 89 ? 6.468 12.654 16.026 1.00 90.94 89 GLY A C 1
ATOM 742 O O . GLY A 1 89 ? 7.517 12.387 15.450 1.00 90.94 89 GLY A O 1
ATOM 743 N N . TYR A 1 90 ? 6.129 13.901 16.361 1.00 92.25 90 TYR A N 1
ATOM 744 C CA . TYR A 1 90 ? 6.966 15.069 16.077 1.00 92.25 90 TYR A CA 1
ATOM 745 C C . TYR A 1 90 ? 8.304 15.020 16.828 1.00 92.25 90 TYR A C 1
ATOM 747 O O . TYR A 1 90 ? 9.360 15.205 16.231 1.00 92.25 90 TYR A O 1
ATOM 755 N N . VAL A 1 91 ? 8.277 14.699 18.125 1.00 93.06 91 VAL A N 1
ATOM 756 C CA . VAL A 1 91 ? 9.501 14.563 18.932 1.00 93.06 91 VAL A CA 1
ATOM 757 C C . VAL A 1 91 ? 10.383 13.424 18.410 1.00 93.06 91 VAL A C 1
ATOM 759 O O . VAL A 1 91 ? 11.599 13.578 18.320 1.00 93.06 91 VAL A O 1
ATOM 762 N N . ALA A 1 92 ? 9.786 12.290 18.030 1.00 88.81 92 ALA A N 1
ATOM 763 C CA . ALA A 1 92 ? 10.516 11.176 17.433 1.00 88.81 92 ALA A CA 1
ATOM 764 C C . ALA A 1 92 ? 11.113 11.538 16.064 1.00 88.81 92 ALA A C 1
ATOM 766 O O . ALA A 1 92 ? 12.244 11.151 15.780 1.00 88.81 92 ALA A O 1
ATOM 767 N N . TYR A 1 93 ? 10.381 12.288 15.234 1.00 87.19 93 TYR A N 1
ATOM 768 C CA . TYR A 1 93 ? 10.864 12.783 13.944 1.00 87.19 93 TYR A CA 1
ATOM 769 C C . TYR A 1 93 ? 12.115 13.652 14.118 1.00 87.19 93 TYR A C 1
ATOM 771 O O . TYR A 1 93 ? 13.144 13.355 13.518 1.00 87.19 93 TYR A O 1
ATOM 779 N N . GLU A 1 94 ? 12.056 14.648 15.003 1.00 88.38 94 GLU A N 1
ATOM 780 C CA . G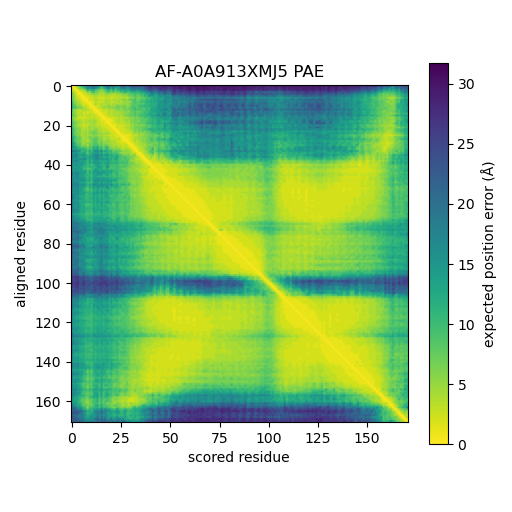LU A 1 94 ? 13.194 15.521 15.321 1.00 88.38 94 GLU A CA 1
ATOM 781 C C . GLU A 1 94 ? 14.398 14.729 15.856 1.00 88.38 94 GLU A C 1
ATOM 783 O O . GLU A 1 94 ? 15.532 14.939 15.428 1.00 88.38 94 GLU A O 1
ATOM 788 N N . ALA A 1 95 ? 14.165 13.756 16.745 1.00 86.81 95 ALA A N 1
ATOM 789 C CA . ALA A 1 95 ? 15.233 12.917 17.291 1.00 86.81 95 ALA A CA 1
ATOM 790 C C . ALA A 1 95 ? 15.917 12.039 16.223 1.00 86.81 95 ALA A C 1
ATOM 792 O O . ALA A 1 95 ? 17.110 11.748 16.328 1.00 86.81 95 ALA A O 1
ATOM 793 N N . VAL A 1 96 ? 15.172 11.599 15.204 1.00 82.56 96 VAL A N 1
ATOM 794 C CA . VAL A 1 96 ? 15.704 10.801 14.089 1.00 82.56 96 VAL A CA 1
ATOM 795 C C . VAL A 1 96 ? 16.445 11.680 13.078 1.00 82.56 96 VAL A C 1
ATOM 797 O O . VAL A 1 96 ? 17.507 11.273 12.597 1.00 82.56 96 VAL A O 1
ATOM 800 N N . ASP A 1 97 ? 15.926 12.874 12.781 1.00 82.38 97 ASP A N 1
ATOM 801 C CA . ASP A 1 97 ? 16.510 13.812 11.811 1.00 82.38 97 ASP A CA 1
ATOM 802 C C . ASP A 1 97 ? 17.862 14.372 12.285 1.00 82.38 97 ASP A C 1
ATOM 804 O O . ASP A 1 97 ? 18.812 14.465 11.508 1.00 82.38 97 ASP A O 1
ATOM 808 N N . GLN A 1 98 ? 18.016 14.610 13.592 1.00 73.69 98 GLN A N 1
ATOM 809 C CA . GLN A 1 98 ? 19.275 15.087 14.183 1.00 73.69 98 GLN A CA 1
ATOM 810 C C . GLN A 1 98 ? 20.450 14.090 14.076 1.00 73.69 98 GLN A C 1
ATOM 812 O O . GLN A 1 98 ? 21.600 14.486 14.269 1.00 73.69 98 GLN A O 1
ATOM 817 N N . GLY A 1 99 ? 20.199 12.804 13.783 1.00 66.75 99 GLY A N 1
ATOM 818 C CA . GLY A 1 99 ? 21.196 11.734 13.932 1.00 66.75 99 GLY A CA 1
ATOM 819 C C . GLY A 1 99 ? 21.625 10.972 12.671 1.00 66.75 99 GLY A C 1
ATOM 820 O O . GLY A 1 99 ? 22.633 10.264 12.731 1.00 66.75 99 GLY A O 1
ATOM 821 N N . ARG A 1 100 ? 20.913 11.044 11.535 1.00 62.34 100 ARG A N 1
ATOM 822 C CA . ARG A 1 100 ? 21.225 10.207 10.354 1.00 62.34 100 ARG A CA 1
ATOM 823 C C . ARG A 1 100 ? 20.953 10.888 9.014 1.00 62.34 100 ARG A C 1
ATOM 825 O O . ARG A 1 100 ? 19.832 11.271 8.703 1.00 62.34 100 ARG A O 1
ATOM 832 N N . ALA A 1 101 ? 21.977 10.880 8.156 1.00 58.00 101 ALA A N 1
ATOM 833 C CA . ALA A 1 101 ? 21.840 11.039 6.712 1.00 58.00 101 ALA A CA 1
ATOM 834 C C . ALA A 1 101 ? 20.754 10.084 6.178 1.00 58.00 101 ALA A C 1
ATOM 836 O O . ALA A 1 101 ? 20.872 8.875 6.362 1.00 58.00 101 ALA A O 1
ATOM 837 N N . ARG A 1 102 ? 19.700 10.659 5.575 1.00 59.75 102 ARG A N 1
ATOM 838 C CA . ARG A 1 102 ? 18.567 10.031 4.860 1.00 59.75 102 ARG A CA 1
ATOM 839 C C . ARG A 1 102 ? 18.549 8.498 4.928 1.00 59.75 102 ARG A C 1
ATOM 841 O O . ARG A 1 102 ? 19.001 7.824 4.004 1.00 59.75 102 ARG A O 1
ATOM 848 N N . VAL A 1 103 ? 18.013 7.950 6.019 1.00 58.69 103 VAL A N 1
ATOM 849 C CA . VAL A 1 103 ? 17.687 6.520 6.090 1.00 58.69 103 VAL A CA 1
ATOM 850 C C . VAL A 1 103 ? 16.714 6.213 4.956 1.00 58.69 103 VAL A C 1
ATOM 852 O O . VAL A 1 103 ? 15.726 6.922 4.779 1.00 58.69 103 VAL A O 1
ATOM 855 N N . GLU A 1 104 ? 17.001 5.183 4.166 1.00 62.22 104 GLU A N 1
ATOM 856 C CA . GLU A 1 104 ? 16.140 4.750 3.069 1.00 62.22 104 GLU A CA 1
ATOM 857 C C . GLU A 1 104 ? 14.798 4.256 3.651 1.00 62.22 104 GLU A C 1
ATOM 859 O O . GLU A 1 104 ? 14.685 3.150 4.180 1.00 62.22 104 GLU A O 1
ATOM 864 N N . VAL A 1 105 ? 13.783 5.127 3.608 1.00 65.44 105 VAL A N 1
ATOM 865 C CA . VAL A 1 105 ? 12.475 4.997 4.292 1.00 65.44 105 VAL A CA 1
ATOM 866 C C . VAL A 1 105 ? 11.670 3.770 3.822 1.00 65.44 105 VAL A C 1
ATOM 868 O O . VAL A 1 105 ? 10.740 3.331 4.497 1.00 65.44 105 VAL A O 1
ATOM 871 N N . SER A 1 106 ? 12.077 3.143 2.712 1.00 67.19 106 SER A N 1
ATOM 872 C CA . SER A 1 106 ? 11.380 2.026 2.062 1.00 67.19 106 SER A CA 1
ATOM 873 C C . SER A 1 106 ? 11.041 0.862 3.004 1.00 67.19 106 SER A C 1
ATOM 875 O O . SER A 1 106 ? 9.974 0.264 2.874 1.00 67.19 106 SER A O 1
ATOM 877 N N . TRP A 1 107 ? 11.909 0.536 3.967 1.00 71.31 107 TRP A N 1
ATOM 878 C CA . TRP A 1 107 ? 11.707 -0.611 4.864 1.00 71.31 107 TRP A CA 1
ATOM 879 C C . TRP A 1 107 ? 10.689 -0.358 5.980 1.00 71.31 107 TRP A C 1
ATOM 881 O O . TRP A 1 107 ? 10.186 -1.313 6.566 1.00 71.31 107 TRP A O 1
ATOM 891 N N . ILE A 1 108 ? 10.355 0.904 6.267 1.00 83.62 108 ILE A N 1
ATOM 892 C CA . ILE A 1 108 ? 9.400 1.274 7.324 1.00 83.62 108 ILE A CA 1
ATOM 893 C C . ILE A 1 108 ? 7.958 1.015 6.866 1.00 83.62 108 ILE A C 1
ATOM 895 O O . ILE A 1 108 ? 7.088 0.698 7.680 1.00 83.62 108 ILE A O 1
ATOM 899 N N . HIS A 1 109 ? 7.693 1.074 5.558 1.00 87.81 109 HIS A N 1
ATOM 900 C CA . HIS A 1 109 ? 6.336 0.926 5.037 1.00 87.81 109 HIS A CA 1
ATOM 901 C C . HIS A 1 109 ? 5.765 -0.483 5.233 1.00 87.81 109 HIS A C 1
ATOM 903 O O . HIS A 1 109 ? 4.574 -0.615 5.504 1.00 87.81 109 HIS A O 1
ATOM 909 N N . VAL A 1 110 ? 6.573 -1.542 5.156 1.00 89.25 110 VAL A N 1
ATOM 910 C CA . VAL A 1 110 ? 6.091 -2.926 5.326 1.00 89.25 110 VAL A CA 1
ATOM 911 C C . VAL A 1 110 ? 5.534 -3.192 6.733 1.00 89.25 110 VAL A C 1
ATOM 913 O O . VAL A 1 110 ? 4.358 -3.555 6.831 1.00 89.25 110 VAL A O 1
ATOM 916 N N . PRO A 1 111 ? 6.299 -2.994 7.829 1.00 92.00 111 PRO A N 1
ATOM 917 C CA . PRO A 1 111 ? 5.783 -3.226 9.176 1.00 92.00 111 PRO A CA 1
ATOM 918 C C . PRO A 1 111 ? 4.630 -2.279 9.517 1.00 92.00 111 PRO A C 1
ATOM 920 O O . PRO A 1 111 ? 3.674 -2.707 10.158 1.00 92.00 111 PRO A O 1
ATOM 923 N N . LEU A 1 112 ? 4.665 -1.029 9.040 1.00 92.31 112 LEU A N 1
ATOM 924 C CA . LEU A 1 112 ? 3.562 -0.086 9.226 1.00 92.31 112 LEU A CA 1
ATOM 925 C C . LEU A 1 112 ? 2.275 -0.575 8.547 1.00 92.31 112 LEU A C 1
ATOM 927 O O . LEU A 1 112 ? 1.206 -0.520 9.145 1.00 92.31 112 LEU A O 1
ATOM 931 N N . THR A 1 113 ? 2.371 -1.100 7.324 1.00 93.88 113 THR A N 1
ATOM 932 C CA . THR A 1 113 ? 1.209 -1.644 6.601 1.00 93.88 113 THR A CA 1
ATOM 933 C C . THR A 1 113 ? 0.635 -2.861 7.312 1.00 93.88 113 THR A C 1
ATOM 935 O O . THR A 1 113 ? -0.579 -2.966 7.449 1.00 93.88 113 THR A O 1
ATOM 938 N N . LEU A 1 114 ? 1.492 -3.759 7.809 1.00 94.12 114 LEU A N 1
ATOM 939 C CA . LEU A 1 114 ? 1.053 -4.921 8.583 1.00 94.12 114 LEU A CA 1
ATOM 940 C C . LEU A 1 114 ? 0.357 -4.496 9.883 1.00 94.12 114 LEU A C 1
ATOM 942 O O . LEU A 1 114 ? -0.709 -5.014 10.208 1.00 94.12 11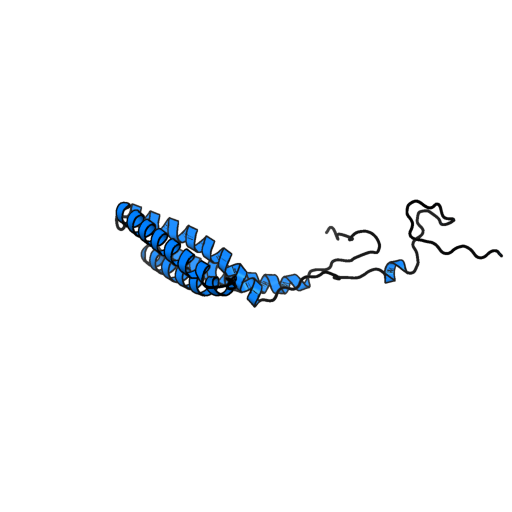4 LEU A O 1
ATOM 946 N N . MET A 1 115 ? 0.935 -3.532 10.602 1.00 95.62 115 MET A N 1
ATOM 947 C CA . MET A 1 115 ? 0.365 -2.986 11.833 1.00 95.62 115 MET A CA 1
ATOM 948 C C . MET A 1 115 ? -1.004 -2.344 11.579 1.00 95.62 115 MET A C 1
ATOM 950 O O . MET A 1 115 ? -1.966 -2.677 12.269 1.00 95.62 115 MET A O 1
ATOM 954 N N . LEU A 1 116 ? -1.122 -1.502 10.548 1.00 95.44 116 LEU A N 1
ATOM 955 C CA . LEU A 1 116 ? -2.391 -0.879 10.166 1.00 95.44 116 LEU A CA 1
ATOM 956 C C . LEU A 1 116 ? -3.435 -1.915 9.737 1.00 95.44 116 LEU A C 1
ATOM 958 O O . LEU A 1 116 ? -4.573 -1.839 10.195 1.00 95.44 116 LEU A O 1
ATOM 962 N N . LEU A 1 117 ? -3.057 -2.917 8.938 1.00 96.00 117 LEU A N 1
ATOM 963 C CA . LEU A 1 117 ? -3.960 -3.995 8.532 1.00 96.00 117 LEU A CA 1
ATOM 964 C C . LEU A 1 117 ? -4.523 -4.736 9.749 1.00 96.00 117 LEU A C 1
ATOM 966 O O . LEU A 1 117 ? -5.733 -4.947 9.831 1.00 96.00 117 LEU A O 1
ATOM 970 N N . VAL A 1 118 ? -3.671 -5.106 10.708 1.00 96.81 118 VAL A N 1
ATOM 971 C CA . VAL A 1 118 ? -4.103 -5.790 11.935 1.00 96.81 118 VAL A CA 1
ATOM 972 C C . VAL A 1 118 ? -5.047 -4.903 12.744 1.00 96.81 118 VAL A C 1
ATOM 974 O O . VAL A 1 118 ? -6.137 -5.348 13.098 1.00 96.81 118 VAL A O 1
ATOM 977 N N . VAL A 1 119 ? -4.679 -3.642 12.992 1.00 96.31 119 VAL A N 1
ATOM 978 C CA . VAL A 1 119 ? -5.503 -2.700 13.769 1.00 96.31 119 VAL A CA 1
ATOM 979 C C . VAL A 1 119 ? -6.877 -2.509 13.128 1.00 96.31 119 VAL A C 1
ATOM 981 O O . VAL A 1 119 ? -7.897 -2.663 13.799 1.00 96.31 119 VAL A O 1
ATOM 984 N N . VAL A 1 120 ? -6.923 -2.219 11.827 1.00 96.69 120 VAL A N 1
ATOM 985 C CA . VAL A 1 120 ? -8.179 -1.958 11.114 1.00 96.69 120 VAL A CA 1
ATOM 986 C C . VAL A 1 120 ? -9.040 -3.221 11.036 1.00 96.69 120 VAL A C 1
ATOM 988 O O . VAL A 1 120 ? -10.251 -3.142 11.230 1.00 96.69 120 VAL A O 1
ATOM 991 N N . THR A 1 121 ? -8.438 -4.399 10.842 1.00 96.06 121 THR A N 1
ATOM 992 C CA . THR A 1 121 ? -9.174 -5.675 10.832 1.00 96.06 121 THR A CA 1
ATOM 993 C C . THR A 1 121 ? -9.772 -5.989 12.203 1.00 96.06 121 THR A C 1
ATOM 995 O O . THR A 1 121 ? -10.942 -6.356 12.281 1.00 96.06 121 THR A O 1
ATOM 998 N N . CYS A 1 122 ? -9.019 -5.793 13.289 1.00 96.25 122 CYS A N 1
ATOM 999 C CA . CYS A 1 122 ? -9.517 -5.978 14.654 1.00 96.25 122 CYS A CA 1
ATOM 1000 C C . CYS A 1 122 ? -10.691 -5.044 14.978 1.00 96.25 122 CYS A C 1
ATOM 1002 O O . CYS A 1 122 ? -11.643 -5.468 15.626 1.00 96.25 122 CYS A O 1
ATOM 1004 N N . LEU A 1 123 ? -10.637 -3.794 14.511 1.00 95.31 123 LEU A N 1
ATOM 1005 C CA . LEU A 1 123 ? -11.713 -2.813 14.684 1.00 95.31 123 LEU A CA 1
ATOM 1006 C C . LEU A 1 123 ? -12.943 -3.119 13.812 1.00 95.31 123 LEU A C 1
ATOM 1008 O O . LEU A 1 123 ? -14.072 -2.885 14.227 1.00 95.31 123 LEU A O 1
ATOM 1012 N N . LEU A 1 124 ? -12.761 -3.662 12.608 1.00 95.62 124 LEU A N 1
ATOM 1013 C CA . LEU A 1 124 ? -13.880 -4.022 11.730 1.00 95.62 124 LEU A CA 1
ATOM 1014 C C . LEU A 1 124 ? -14.544 -5.344 12.114 1.00 95.62 124 LEU A C 1
ATOM 1016 O O . LEU A 1 124 ? -15.746 -5.484 11.911 1.00 95.62 124 LEU A O 1
ATOM 1020 N N . TYR A 1 125 ? -13.797 -6.298 12.672 1.00 95.56 125 TYR A N 1
ATOM 1021 C CA . TYR A 1 125 ? -14.300 -7.628 13.021 1.00 95.56 125 TYR A CA 1
ATOM 1022 C C . TYR A 1 125 ? -15.595 -7.618 13.863 1.00 95.56 125 TYR A C 1
ATOM 1024 O O . TYR A 1 125 ? -16.542 -8.301 13.468 1.00 95.56 125 TYR A O 1
ATOM 1032 N N . PRO A 1 126 ? -15.710 -6.843 14.964 1.00 94.25 126 PRO A N 1
ATOM 1033 C CA . PRO A 1 126 ? -16.948 -6.787 15.746 1.00 94.25 126 PRO A CA 1
ATOM 1034 C C . PRO A 1 126 ? -18.068 -5.978 15.072 1.00 94.25 126 PRO A C 1
ATOM 1036 O O . PRO A 1 126 ? -19.222 -6.130 15.457 1.00 94.25 126 PRO A O 1
ATOM 1039 N N . ILE A 1 127 ? -17.754 -5.126 14.088 1.00 93.25 127 ILE A N 1
ATOM 1040 C CA . ILE A 1 127 ? -18.756 -4.368 13.321 1.00 93.25 127 ILE A CA 1
ATOM 1041 C C . ILE A 1 127 ? -19.368 -5.269 12.243 1.00 93.25 127 ILE A C 1
ATOM 1043 O O . ILE A 1 127 ? -20.585 -5.345 12.098 1.00 93.25 127 ILE A O 1
ATOM 1047 N N . SER A 1 128 ? -18.523 -5.937 11.456 1.00 95.00 128 SER A N 1
ATOM 1048 C CA . SER A 1 128 ? -18.934 -6.827 10.374 1.00 95.00 128 SER A CA 1
ATOM 1049 C C . SER A 1 128 ? -17.769 -7.684 9.890 1.00 95.00 128 SER A C 1
ATOM 1051 O O . SER A 1 128 ? -16.797 -7.194 9.305 1.00 95.00 128 SER A O 1
ATOM 1053 N N . VAL A 1 129 ? -17.924 -8.999 10.042 1.00 96.25 129 VAL A N 1
ATOM 1054 C CA . VAL A 1 129 ? -16.960 -9.997 9.559 1.00 96.25 129 VAL A CA 1
ATOM 1055 C C . VAL A 1 129 ? -16.772 -9.902 8.042 1.00 96.25 129 VAL A C 1
ATOM 1057 O O . VAL A 1 129 ? -15.654 -10.044 7.556 1.00 96.25 129 VAL A O 1
ATOM 1060 N N . LEU A 1 130 ? -17.836 -9.600 7.287 1.00 96.12 130 LEU A N 1
ATOM 1061 C CA . LEU A 1 130 ? -17.759 -9.459 5.831 1.00 96.12 130 LEU A CA 1
ATOM 1062 C C . LEU A 1 130 ? -16.801 -8.330 5.433 1.00 96.12 130 LEU A C 1
ATOM 1064 O O . LEU A 1 130 ? -15.914 -8.547 4.611 1.00 96.12 130 LEU A O 1
ATOM 1068 N N . PHE A 1 131 ? -16.941 -7.143 6.035 1.00 94.00 131 PHE A N 1
ATOM 1069 C CA . PHE A 1 131 ? -16.058 -6.013 5.732 1.00 94.00 131 PHE A CA 1
ATOM 1070 C C . PHE A 1 131 ? -14.607 -6.291 6.142 1.00 94.00 131 PHE A C 1
ATOM 1072 O O . PHE A 1 131 ? -13.693 -5.933 5.401 1.00 94.00 131 PHE A O 1
ATOM 1079 N N . ALA A 1 132 ? -14.387 -6.986 7.263 1.00 95.19 132 ALA A N 1
ATOM 1080 C CA . ALA A 1 132 ? -13.050 -7.401 7.687 1.00 95.19 132 ALA A CA 1
ATOM 1081 C C . ALA A 1 132 ? -12.391 -8.364 6.677 1.00 95.19 132 ALA A C 1
ATOM 1083 O O . ALA A 1 132 ? -11.245 -8.158 6.279 1.00 95.19 132 ALA A O 1
ATOM 1084 N N . VAL A 1 133 ? -13.123 -9.377 6.201 1.00 96.12 133 VAL A N 1
ATOM 1085 C CA . VAL A 1 133 ? -12.625 -10.341 5.201 1.00 96.12 133 VAL A CA 1
ATOM 1086 C C . VAL A 1 133 ? -12.335 -9.656 3.863 1.00 96.12 133 VAL A C 1
ATOM 1088 O O . VAL A 1 133 ? -11.281 -9.887 3.269 1.00 96.12 133 VAL A O 1
ATOM 1091 N N . LEU A 1 134 ? -13.234 -8.779 3.402 1.00 96.12 134 LEU A N 1
ATOM 1092 C CA . LEU A 1 134 ? -13.039 -8.014 2.168 1.00 96.12 134 LEU A CA 1
ATOM 1093 C C . LEU A 1 134 ? -11.798 -7.119 2.248 1.00 96.12 134 LEU A C 1
ATOM 1095 O O . LEU A 1 134 ? -11.032 -7.063 1.289 1.00 96.12 134 LEU A O 1
ATOM 1099 N N . LEU A 1 135 ? -11.554 -6.470 3.391 1.00 95.12 135 LEU A N 1
ATOM 1100 C CA . LEU A 1 135 ? -10.365 -5.643 3.592 1.00 95.12 135 LEU A CA 1
ATOM 1101 C C . LEU A 1 135 ? -9.071 -6.451 3.454 1.00 95.12 135 LEU A C 1
ATOM 1103 O O . LEU A 1 135 ? -8.139 -6.000 2.783 1.00 95.12 135 LEU A O 1
ATOM 1107 N N . VAL A 1 136 ? -9.015 -7.637 4.069 1.00 95.94 136 VAL A N 1
ATOM 1108 C CA . VAL A 1 136 ? -7.857 -8.538 3.979 1.00 95.94 136 VAL A CA 1
ATOM 1109 C C . VAL A 1 136 ? -7.637 -8.979 2.532 1.00 95.94 136 VAL A C 1
ATOM 1111 O O . VAL A 1 136 ? -6.508 -8.942 2.044 1.00 95.94 136 VAL A O 1
ATOM 1114 N N . LEU A 1 137 ? -8.706 -9.325 1.809 1.00 96.50 137 LEU A N 1
ATOM 1115 C CA . LEU A 1 137 ? -8.620 -9.708 0.399 1.00 96.50 137 LEU A CA 1
ATOM 1116 C C . LEU A 1 137 ? -8.126 -8.555 -0.485 1.00 96.50 137 LEU A C 1
ATOM 1118 O O . LEU A 1 137 ? -7.269 -8.764 -1.346 1.00 96.50 137 LEU A O 1
ATOM 1122 N N . VAL A 1 138 ? -8.606 -7.331 -0.249 1.00 95.94 138 VAL A N 1
ATOM 1123 C CA . VAL A 1 138 ? -8.121 -6.129 -0.943 1.00 95.94 138 VAL A CA 1
ATOM 1124 C C . VAL A 1 138 ? -6.636 -5.908 -0.662 1.00 95.94 138 VAL A C 1
ATOM 1126 O O . VAL A 1 138 ? -5.878 -5.676 -1.599 1.00 95.94 138 VAL A O 1
ATOM 1129 N N . HIS A 1 139 ? -6.190 -6.052 0.589 1.00 95.06 139 HIS A N 1
ATOM 1130 C CA . HIS A 1 139 ? -4.775 -5.918 0.947 1.00 95.06 139 HIS A CA 1
ATOM 1131 C C . HIS A 1 139 ? -3.901 -6.951 0.234 1.00 95.06 139 HIS A C 1
ATOM 1133 O O . HIS A 1 139 ? -2.892 -6.585 -0.365 1.00 95.06 139 HIS A O 1
ATOM 1139 N N . VAL A 1 140 ? -4.296 -8.226 0.238 1.00 93.81 140 VAL A N 1
ATOM 1140 C CA . VAL A 1 140 ? -3.577 -9.291 -0.484 1.00 93.81 140 VAL A CA 1
ATOM 1141 C C . VAL A 1 140 ? -3.524 -8.991 -1.982 1.00 93.81 140 VAL A C 1
ATOM 1143 O O . VAL A 1 140 ? -2.476 -9.130 -2.615 1.00 93.81 140 VAL A O 1
ATOM 1146 N N . THR A 1 141 ? -4.633 -8.521 -2.551 1.00 95.12 141 THR A N 1
ATOM 1147 C CA . THR A 1 141 ? -4.708 -8.182 -3.975 1.00 95.12 141 THR A CA 1
ATOM 1148 C C . THR A 1 141 ? -3.762 -7.030 -4.314 1.00 95.12 141 THR A C 1
ATOM 1150 O O . THR A 1 141 ? -2.932 -7.160 -5.208 1.00 95.12 141 THR A O 1
ATOM 1153 N N . VAL A 1 142 ? -3.817 -5.931 -3.561 1.00 94.81 142 VAL A N 1
ATOM 1154 C CA . VAL A 1 142 ? -2.997 -4.738 -3.815 1.00 94.81 142 VAL A CA 1
ATOM 1155 C C . VAL A 1 142 ? -1.511 -4.995 -3.559 1.00 94.81 142 VAL A C 1
ATOM 1157 O O . VAL A 1 142 ? -0.685 -4.502 -4.319 1.00 94.81 142 VAL A O 1
ATOM 1160 N N . THR A 1 143 ? -1.154 -5.774 -2.534 1.00 92.19 143 THR A N 1
ATOM 1161 C CA . THR A 1 143 ? 0.254 -5.972 -2.133 1.00 92.19 143 THR A CA 1
ATOM 1162 C C . THR A 1 143 ? 0.965 -7.122 -2.846 1.00 92.19 143 THR A C 1
ATOM 1164 O O . THR A 1 143 ? 2.194 -7.138 -2.897 1.00 92.19 143 THR A O 1
ATOM 1167 N N . ILE A 1 144 ? 0.222 -8.084 -3.406 1.00 91.88 144 ILE A N 1
ATOM 1168 C CA . ILE A 1 144 ? 0.797 -9.269 -4.062 1.00 91.88 144 ILE A CA 1
ATOM 1169 C C . ILE A 1 144 ? 0.332 -9.368 -5.512 1.00 91.88 144 ILE A C 1
ATOM 1171 O O . ILE A 1 144 ? 1.160 -9.374 -6.423 1.00 91.88 144 ILE A O 1
ATOM 1175 N N . VAL A 1 145 ? -0.982 -9.427 -5.742 1.00 94.31 145 VAL A N 1
ATOM 1176 C CA . VAL A 1 145 ? -1.541 -9.680 -7.080 1.00 94.31 145 VAL A CA 1
ATOM 1177 C C . VAL A 1 145 ? -1.204 -8.537 -8.035 1.00 94.31 145 VAL A C 1
ATOM 1179 O O . VAL A 1 145 ? -0.715 -8.792 -9.133 1.00 94.31 145 VAL A O 1
ATOM 1182 N N . CYS A 1 146 ? -1.389 -7.284 -7.614 1.00 93.69 146 CYS A N 1
ATOM 1183 C CA . CYS A 1 146 ? -1.0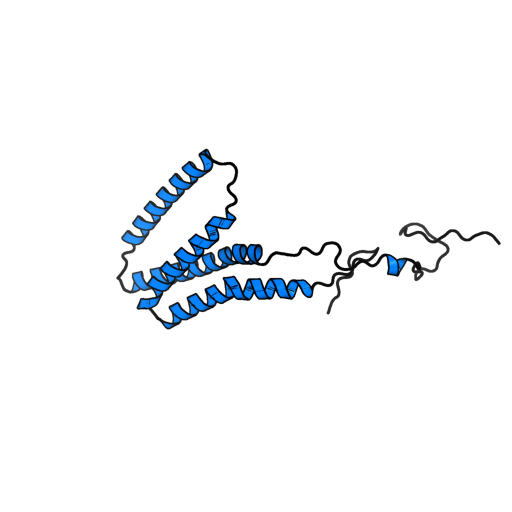95 -6.119 -8.445 1.00 93.69 146 CYS A CA 1
ATOM 1184 C C . CYS A 1 146 ? 0.399 -6.025 -8.826 1.00 93.69 146 CYS A C 1
ATOM 1186 O O . CYS A 1 146 ? 0.676 -5.895 -10.018 1.00 93.69 146 CYS A O 1
ATOM 1188 N N . PRO A 1 147 ? 1.374 -6.158 -7.901 1.00 94.00 147 PRO A N 1
ATOM 1189 C CA . PRO A 1 147 ? 2.792 -6.205 -8.260 1.00 94.00 147 PRO A CA 1
ATOM 1190 C C . PRO A 1 147 ? 3.168 -7.381 -9.167 1.00 94.00 147 PRO A C 1
ATOM 1192 O O . PRO A 1 147 ? 3.948 -7.192 -10.100 1.00 94.00 147 PRO A O 1
ATOM 1195 N N . LEU A 1 148 ? 2.613 -8.579 -8.937 1.00 92.50 148 LEU A N 1
ATOM 1196 C CA . LEU A 1 148 ? 2.867 -9.745 -9.795 1.00 92.50 148 LEU A CA 1
ATOM 1197 C C . LEU A 1 148 ? 2.380 -9.485 -11.221 1.00 92.50 148 LEU A C 1
ATOM 1199 O O . LEU A 1 148 ? 3.131 -9.664 -12.181 1.00 92.50 148 LEU A O 1
ATOM 1203 N N . TRP A 1 149 ? 1.141 -9.012 -11.341 1.00 93.19 149 TRP A N 1
ATOM 1204 C CA . TRP A 1 149 ? 0.530 -8.680 -12.619 1.00 93.19 149 TRP A CA 1
ATOM 1205 C C . TRP A 1 149 ? 1.309 -7.569 -13.329 1.00 93.19 149 TRP A C 1
ATOM 1207 O O . TRP A 1 149 ? 1.606 -7.670 -14.516 1.00 93.19 149 TRP A O 1
ATOM 1217 N N . PHE A 1 150 ? 1.717 -6.529 -12.598 1.00 92.25 150 PHE A N 1
ATOM 1218 C CA . PHE A 1 150 ? 2.501 -5.425 -13.143 1.00 92.25 150 PHE A CA 1
ATOM 1219 C C . PHE A 1 150 ? 3.839 -5.893 -13.726 1.00 92.25 150 PHE A C 1
ATOM 1221 O O . PHE A 1 150 ? 4.184 -5.506 -14.840 1.00 92.25 150 PHE A O 1
ATOM 1228 N N . VAL A 1 151 ? 4.579 -6.751 -13.015 1.00 91.12 151 VAL A N 1
ATOM 1229 C CA . VAL A 1 151 ? 5.854 -7.302 -13.508 1.00 91.12 151 VAL A CA 1
ATOM 1230 C C . VAL A 1 151 ? 5.643 -8.153 -14.762 1.00 91.12 151 VAL A C 1
ATOM 1232 O O . VAL A 1 151 ? 6.434 -8.063 -15.696 1.00 91.12 151 VAL A O 1
ATOM 1235 N N . GLN A 1 152 ? 4.561 -8.931 -14.835 1.00 89.25 152 GLN A N 1
ATOM 1236 C CA . GLN A 1 152 ? 4.238 -9.708 -16.035 1.00 89.25 152 GLN A CA 1
ATOM 1237 C C . GLN A 1 152 ? 3.923 -8.807 -17.236 1.00 89.25 152 GLN A C 1
ATOM 1239 O O . GLN A 1 152 ? 4.433 -9.041 -18.335 1.00 89.25 152 GLN A O 1
ATOM 1244 N N . LEU A 1 153 ? 3.153 -7.735 -17.025 1.00 89.00 153 LEU A N 1
ATOM 1245 C CA . LEU A 1 153 ? 2.801 -6.779 -18.078 1.00 89.00 153 LEU A CA 1
ATOM 1246 C C . LEU A 1 153 ? 4.004 -6.000 -18.627 1.00 89.00 153 LEU A C 1
ATOM 1248 O O . LEU A 1 153 ? 3.938 -5.517 -19.755 1.00 89.00 153 LEU A O 1
ATOM 1252 N N . GLN A 1 154 ? 5.124 -5.910 -17.899 1.00 85.06 154 GLN A N 1
ATOM 1253 C CA . GLN A 1 154 ? 6.342 -5.271 -18.421 1.00 85.06 154 GLN A CA 1
ATOM 1254 C C . GLN A 1 154 ? 6.869 -5.954 -19.685 1.00 85.06 154 GLN A C 1
ATOM 1256 O O . GLN A 1 154 ? 7.459 -5.285 -20.532 1.00 85.06 154 GLN A O 1
ATOM 1261 N N . SER A 1 155 ? 6.621 -7.258 -19.841 1.00 81.12 155 SER A N 1
ATOM 1262 C CA . SER A 1 155 ? 7.015 -8.011 -21.037 1.00 81.12 155 SER A CA 1
ATOM 1263 C C . SER A 1 155 ? 6.276 -7.576 -22.307 1.00 81.12 155 SER A C 1
ATOM 1265 O O . SER A 1 155 ? 6.778 -7.786 -23.407 1.00 81.12 155 SER A O 1
ATOM 1267 N N . LEU A 1 156 ? 5.114 -6.929 -22.165 1.00 82.44 156 LEU A N 1
ATOM 1268 C CA . LEU A 1 156 ? 4.294 -6.473 -23.289 1.00 82.44 156 LEU A CA 1
ATOM 1269 C C . LEU A 1 156 ? 4.747 -5.117 -23.848 1.00 82.44 156 LEU A C 1
ATOM 1271 O O . LEU A 1 156 ? 4.213 -4.655 -24.855 1.0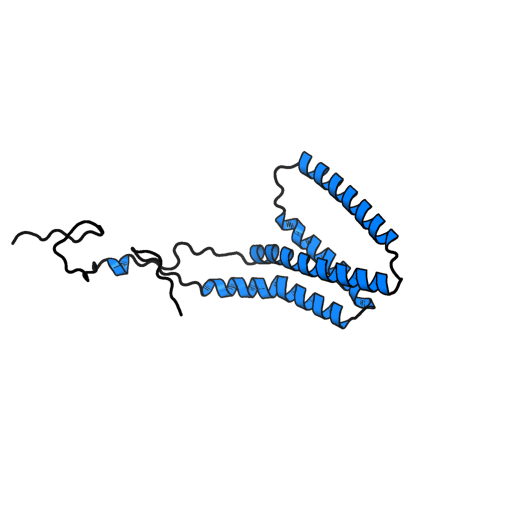0 82.44 156 LEU A O 1
ATOM 1275 N N . LYS A 1 157 ? 5.732 -4.461 -23.221 1.00 79.00 157 LYS A N 1
ATOM 1276 C CA . LYS A 1 157 ? 6.218 -3.161 -23.680 1.00 79.00 157 LYS A CA 1
ATOM 1277 C C . LYS A 1 157 ? 7.054 -3.326 -24.954 1.00 79.00 157 LYS A C 1
ATOM 1279 O O . LYS A 1 157 ? 8.165 -3.850 -24.921 1.00 79.00 157 LYS A O 1
ATOM 1284 N N . ASN A 1 158 ? 6.514 -2.838 -26.068 1.00 75.12 158 ASN A N 1
ATOM 1285 C CA . ASN A 1 158 ? 7.145 -2.858 -27.386 1.00 75.12 158 ASN A CA 1
ATOM 1286 C C . ASN A 1 158 ? 7.215 -1.437 -27.956 1.00 75.12 158 ASN A C 1
ATOM 1288 O O . ASN A 1 158 ? 6.342 -1.037 -28.718 1.00 75.12 158 ASN A O 1
ATOM 1292 N N . ASN A 1 159 ? 8.249 -0.672 -27.594 1.00 76.25 159 ASN A N 1
ATOM 1293 C CA . ASN A 1 159 ? 8.498 0.642 -28.193 1.00 76.25 159 ASN A CA 1
ATOM 1294 C C . ASN A 1 159 ? 9.557 0.526 -29.300 1.00 76.25 159 ASN A C 1
ATOM 1296 O O . ASN A 1 159 ? 10.629 -0.047 -29.073 1.00 76.25 159 ASN A O 1
ATOM 1300 N N . ILE A 1 160 ? 9.264 1.037 -30.497 1.00 79.19 160 ILE A N 1
ATOM 1301 C CA . ILE A 1 160 ? 10.178 1.016 -31.645 1.00 79.19 160 ILE A CA 1
ATOM 1302 C C . ILE A 1 160 ? 10.757 2.418 -31.819 1.00 79.19 160 ILE A C 1
ATOM 1304 O O . ILE A 1 160 ? 10.063 3.358 -32.196 1.00 79.19 160 ILE A O 1
ATOM 1308 N N . HIS A 1 161 ? 12.057 2.549 -31.582 1.00 78.25 161 HIS A N 1
ATOM 1309 C CA . HIS A 1 161 ? 12.787 3.783 -31.822 1.00 78.25 161 HIS A CA 1
ATOM 1310 C C . HIS A 1 161 ? 13.278 3.801 -33.264 1.00 78.25 161 HIS A C 1
ATOM 1312 O O . HIS A 1 161 ? 14.053 2.933 -33.681 1.00 78.25 161 HIS A O 1
ATOM 1318 N N . GLY A 1 162 ? 12.799 4.788 -34.016 1.00 76.31 162 GLY A N 1
ATOM 1319 C CA . GLY A 1 162 ? 13.279 5.086 -35.350 1.00 76.31 162 GLY A CA 1
ATOM 1320 C C . GLY A 1 162 ? 14.386 6.133 -35.347 1.00 76.31 162 GLY A C 1
ATOM 1321 O O . GLY A 1 162 ? 14.704 6.731 -34.320 1.00 76.31 162 GLY A O 1
ATOM 1322 N N . PRO A 1 163 ? 14.997 6.387 -36.511 1.00 69.88 163 PRO A N 1
ATOM 1323 C CA . PRO A 1 163 ? 15.912 7.506 -36.654 1.00 69.88 163 PRO A CA 1
ATOM 1324 C C . PRO A 1 163 ? 15.165 8.856 -36.606 1.00 69.88 163 PRO A C 1
ATOM 1326 O O . PRO A 1 163 ? 15.805 9.883 -36.401 1.00 69.88 163 PRO A O 1
ATOM 1329 N N . TRP A 1 164 ? 13.857 8.878 -36.878 1.00 66.19 164 TRP A N 1
ATOM 1330 C CA . TRP A 1 164 ? 12.925 9.990 -36.628 1.00 66.19 164 TRP A CA 1
ATOM 1331 C C . TRP A 1 164 ? 12.110 9.649 -35.365 1.00 66.19 164 TRP A C 1
ATOM 1333 O O . TRP A 1 164 ? 12.128 8.475 -34.995 1.00 66.19 164 TRP A O 1
ATOM 1343 N N . ASP A 1 165 ? 11.481 10.634 -34.708 1.00 62.09 165 ASP A N 1
ATOM 1344 C CA . ASP A 1 165 ? 10.805 10.501 -33.398 1.00 62.09 165 ASP A CA 1
ATOM 1345 C C . ASP A 1 165 ? 10.021 9.190 -33.194 1.00 62.09 165 ASP A C 1
ATOM 1347 O O . ASP A 1 165 ? 9.574 8.547 -34.144 1.00 62.09 165 ASP A O 1
ATOM 1351 N N . GLU A 1 166 ? 9.870 8.791 -31.927 1.00 59.69 166 GLU A N 1
ATOM 1352 C CA . GLU A 1 166 ? 9.281 7.513 -31.510 1.00 59.69 166 GLU A CA 1
ATOM 1353 C C . GLU A 1 166 ? 7.987 7.184 -32.273 1.00 59.69 166 GLU A C 1
ATOM 1355 O O . GLU A 1 166 ? 7.023 7.951 -32.258 1.00 59.69 166 GLU A O 1
ATOM 1360 N N . ALA A 1 167 ? 7.952 6.019 -32.926 1.00 60.25 167 ALA A N 1
ATOM 1361 C CA . ALA A 1 167 ? 6.737 5.533 -33.560 1.00 60.25 167 ALA A CA 1
ATOM 1362 C C . ALA A 1 167 ? 5.818 4.977 -32.467 1.00 60.25 167 ALA A C 1
ATOM 1364 O O . ALA A 1 167 ? 5.941 3.820 -32.061 1.00 60.25 167 ALA A O 1
ATOM 1365 N N . ILE A 1 168 ? 4.915 5.820 -31.969 1.00 57.47 168 ILE A N 1
ATOM 1366 C CA . ILE A 1 168 ? 3.859 5.402 -31.048 1.00 57.47 168 ILE A CA 1
ATOM 1367 C C . ILE A 1 168 ? 2.888 4.534 -31.852 1.00 57.47 168 ILE A C 1
ATOM 1369 O O . ILE A 1 168 ? 2.209 5.024 -32.753 1.00 57.47 168 ILE A O 1
ATOM 1373 N N . ILE A 1 169 ? 2.852 3.237 -31.550 1.00 59.66 169 ILE A N 1
ATOM 1374 C CA . ILE A 1 169 ? 1.874 2.310 -32.123 1.00 59.66 169 ILE A CA 1
ATOM 1375 C C . ILE A 1 169 ? 0.519 2.702 -31.522 1.00 59.66 169 ILE A C 1
ATOM 1377 O O . ILE A 1 169 ? 0.285 2.479 -30.337 1.00 59.66 169 ILE A O 1
ATOM 1381 N N . GLN A 1 170 ? -0.319 3.383 -32.303 1.00 52.53 170 GLN A N 1
ATOM 1382 C CA . GLN A 1 170 ? -1.733 3.547 -31.974 1.00 52.53 170 GLN A CA 1
ATOM 1383 C C . GLN A 1 170 ? -2.435 2.250 -32.381 1.00 52.53 170 GLN A C 1
ATOM 1385 O O . GLN A 1 170 ? -2.316 1.845 -33.539 1.00 52.53 170 GLN A O 1
ATOM 1390 N N . ASP A 1 171 ? -3.079 1.595 -31.416 1.00 52.50 171 ASP A N 1
ATOM 1391 C CA . ASP A 1 171 ? -3.959 0.446 -31.659 1.00 52.50 171 ASP A CA 1
ATOM 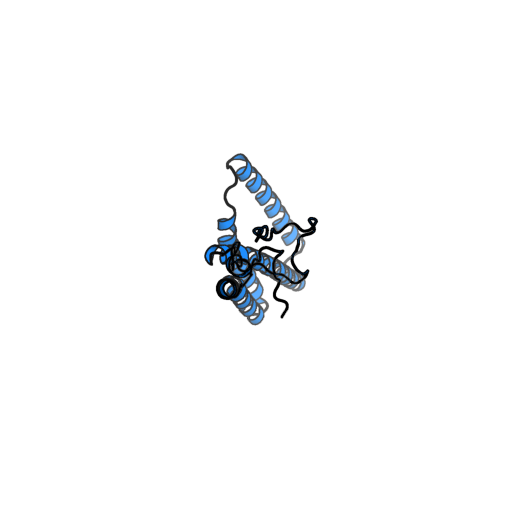1392 C C . ASP A 1 171 ? -5.202 0.852 -32.470 1.00 52.50 171 ASP A C 1
ATOM 1394 O O . ASP A 1 171 ? -5.749 1.954 -32.211 1.00 52.50 171 ASP A O 1
#

Organism: Exaiptasia diaphana (NCBI:txid2652724)

Radius of gyration: 28.69 Å; Cα contacts (8 Å, |Δi|>4): 100; chains: 1; bounding box: 52×32×89 Å

Foldseek 3Di:
DDDADDDDDDPPDDGPDDPPDDDPCQVVQKDKPPPQDADDLVQQLLVLLVVLVVVLVVLVVVLVVVCVVVVVDDPVVVVVVVVVVVVVVVVVVVVVVVPDDDDPCSVVSVVVSVVSLVVSLVSCVVVDVVVSVVSVVVSCCSNPVVSVVVNVCSVVDIWIDGPDDTDDDDD

Secondary structure (DSSP, 8-state):
-PPPPPP---TTS--SS-TT---TTTGGG-EESTT-----HHHHHHHHHHHHHHHHHHHHHHHHHHHHHTTSS-HHHHHHHHHHHHHHHHHHHHHHHTT-S---GGGTHHHHHHHHHHHHHHHHTTT-HHHHHHHHHHHHIIIIIHHHHHHHHGGG---EE-SSS-B----

InterPro domains:
  IPR009450 Phosphatidylinositol N-acetylglucosaminyltransferase subunit C [PF06432] (7-98)
  IPR009450 Phosphatidylinositol N-acetylglucosaminyltransferase subunit C [PF06432] (105-165)
  IPR009450 Phosphatidylinositol N-acetylglucosaminyltransferase subunit C [PTHR12982] (3-99)

Sequence (171 aa):
MTERKPWRKVLYEVQDYPDNYVDHSFLEKLKKNLYTRTYDFRRVAWESCMVSQQISCVCLFVAIFVYMDNKVLLPSTLITISSILTILGYVAYEAVDQGRARVEVSWIHVPLTLMLLVVVTCLLYPISVLFAVLLVLVHVTVTIVCPLWFVQLQSLKNNIHGPWDEAIIQD

Solvent-accessible surface area (backbone atoms only — not comparable to full-atom values): 10231 Å² total; per-residue (Å²): 131,83,81,77,78,79,89,71,100,51,96,87,60,90,63,105,62,62,95,84,68,74,65,87,64,52,70,75,51,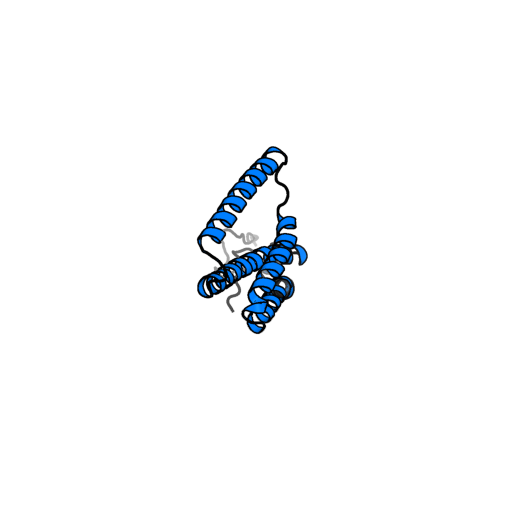51,41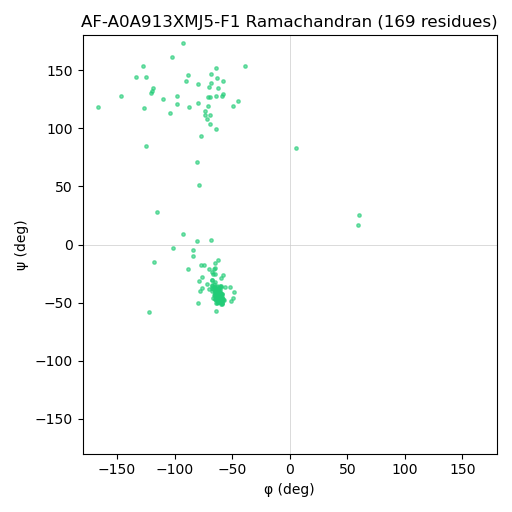,68,47,86,81,67,84,81,69,57,55,69,60,47,25,52,56,30,28,59,58,48,39,54,55,40,52,55,51,38,52,52,43,53,50,53,36,39,72,71,65,75,42,56,71,68,58,53,52,53,52,51,52,52,51,51,52,53,50,52,55,50,48,53,62,50,63,79,72,51,84,81,70,79,63,68,71,59,41,56,61,50,34,54,51,44,51,52,54,40,35,62,59,25,40,86,78,36,56,66,62,27,52,51,50,53,52,50,45,50,38,49,41,46,50,47,27,53,52,50,51,59,54,58,75,72,65,80,48,46,37,48,91,56,80,71,57,77,82,78,131

Mean predicted aligned error: 9.32 Å

pLDDT: mean 85.97, std 11.23, range [47.16, 96.81]